Protein AF-A0A495DSZ7-F1 (afdb_monomer)

Organism: NCBI:txid1206816

Mean predicted aligned error: 13.66 Å

Sequence (114 aa):
MKPQNNQAVSKLIFKSILSMLFLMLFVNCSKNPIKCLNGSWAQDVASDLEAWTDAFNKYEENPTVENCNSYKGALNNYINALEDVEDCYGGLADFDGDFDDAKEELNDIDCTEN

Foldseek 3Di:
DDDDPVVVVVVVVVVVVVVVVVVVVPPPPDPLDPVLVPCVLVVQLVVLVVQLVVLVVVCVVPVALVSLVSNLVSQLSNLVSCVVCCSNDVVSPVCVPVSVVSVVVSVVSDSPGD

Secondary structure (DSSP, 8-state):
-PPP-HHHHHHHHHHHHHHHHHHGGG----S--GGGSSSHHHHHHHHHHHHHHHHHHHHHHS--HHHHHHHHHHHHHHHHHHHTTGGGSTT-GGGTTHHHHHHHHHHH---S--

Radius of gyration: 26.84 Å; Cα contacts (8 Å, |Δi|>4): 62; chains: 1; bounding box: 31×38×88 Å

Structure (mmCIF, N/CA/C/O backbone):
data_AF-A0A495DSZ7-F1
#
_entry.id   AF-A0A495DSZ7-F1
#
loop_
_atom_site.group_PDB
_atom_site.id
_atom_site.type_symbol
_atom_site.label_atom_id
_atom_site.label_alt_id
_atom_site.label_comp_id
_atom_site.label_asym_id
_atom_site.label_entity_id
_atom_site.label_seq_id
_atom_site.pdbx_PDB_ins_code
_atom_site.Cartn_x
_atom_site.Cartn_y
_atom_site.Cartn_z
_atom_site.occupancy
_atom_site.B_iso_or_equiv
_atom_site.auth_seq_id
_atom_site.auth_comp_id
_atom_site.auth_asym_id
_atom_site.auth_atom_id
_atom_site.pdbx_PDB_model_num
ATOM 1 N N . MET A 1 1 ? 16.264 26.426 -68.860 1.00 41.28 1 MET A N 1
ATOM 2 C CA . MET A 1 1 ? 15.621 25.711 -67.734 1.00 41.28 1 MET A CA 1
ATOM 3 C C . MET A 1 1 ? 15.882 24.220 -67.903 1.00 41.28 1 MET A C 1
ATOM 5 O O . MET A 1 1 ? 15.490 23.679 -68.926 1.00 41.28 1 MET A O 1
ATOM 9 N N . LYS A 1 2 ? 16.616 23.570 -66.986 1.00 45.56 2 LYS A N 1
ATOM 10 C CA . LYS A 1 2 ? 16.812 22.106 -67.019 1.00 45.56 2 LYS A CA 1
ATOM 11 C C . LYS A 1 2 ? 15.592 21.424 -66.381 1.00 45.56 2 LYS A C 1
ATOM 13 O O . LYS A 1 2 ? 15.173 21.887 -65.320 1.00 45.56 2 LYS A O 1
ATOM 18 N N . PRO A 1 3 ? 15.030 20.360 -66.979 1.00 50.66 3 PRO A N 1
ATOM 19 C CA . PRO A 1 3 ? 13.926 19.630 -66.372 1.00 50.66 3 PRO A CA 1
ATOM 20 C C . PRO A 1 3 ? 14.438 18.898 -65.126 1.00 50.66 3 PRO A C 1
ATOM 22 O O . PRO A 1 3 ? 15.376 18.103 -65.196 1.00 50.66 3 PRO A O 1
ATOM 25 N N . GLN A 1 4 ? 13.850 19.210 -63.973 1.00 57.69 4 GLN A N 1
ATOM 26 C CA . GLN A 1 4 ? 14.079 18.485 -62.727 1.00 57.69 4 GLN A CA 1
ATOM 27 C C . GLN A 1 4 ? 13.503 17.071 -62.894 1.00 57.69 4 GLN A C 1
ATOM 29 O O . GLN A 1 4 ? 12.324 16.893 -63.200 1.00 57.69 4 GLN A O 1
ATOM 34 N N . ASN A 1 5 ? 14.359 16.058 -62.767 1.00 60.09 5 ASN A N 1
ATOM 35 C CA . ASN A 1 5 ? 13.999 14.657 -62.955 1.00 60.09 5 ASN A CA 1
ATOM 36 C C . ASN A 1 5 ? 13.188 14.158 -61.743 1.00 60.09 5 ASN A C 1
ATOM 38 O O . ASN A 1 5 ? 13.746 13.617 -60.785 1.00 60.09 5 ASN A O 1
ATOM 42 N N . ASN A 1 6 ? 11.864 14.343 -61.796 1.00 58.78 6 ASN A N 1
ATOM 43 C CA . ASN A 1 6 ? 10.902 13.945 -60.757 1.00 58.78 6 ASN A CA 1
ATOM 44 C C . ASN A 1 6 ? 11.005 12.462 -60.345 1.00 58.78 6 ASN A C 1
ATOM 46 O O . ASN A 1 6 ? 10.640 12.111 -59.223 1.00 58.78 6 ASN A O 1
ATOM 50 N N . GLN A 1 7 ? 11.545 11.585 -61.203 1.00 60.03 7 GLN A N 1
ATOM 51 C CA . GLN A 1 7 ? 11.751 10.172 -60.864 1.00 60.03 7 GLN A CA 1
ATOM 52 C C . GLN A 1 7 ? 12.882 9.953 -59.849 1.00 60.03 7 GLN A C 1
ATOM 54 O O . GLN A 1 7 ? 12.810 9.019 -59.050 1.00 60.03 7 GLN A O 1
ATOM 59 N N . ALA A 1 8 ? 13.924 10.790 -59.853 1.00 57.78 8 ALA A N 1
ATOM 60 C CA . ALA A 1 8 ? 15.036 10.670 -58.909 1.00 57.78 8 ALA A CA 1
ATOM 61 C C . ALA A 1 8 ? 14.638 11.163 -57.508 1.00 57.78 8 ALA A C 1
ATOM 63 O O . ALA A 1 8 ? 14.964 10.520 -56.512 1.00 57.78 8 ALA A O 1
ATOM 64 N N . VAL A 1 9 ? 13.861 12.250 -57.445 1.00 60.62 9 VAL A N 1
ATOM 65 C CA . VAL A 1 9 ? 13.341 12.826 -56.194 1.00 60.62 9 VAL A CA 1
ATOM 66 C C . VAL A 1 9 ? 12.350 11.869 -55.523 1.00 60.62 9 VAL A C 1
ATOM 68 O O . VAL A 1 9 ? 12.471 11.599 -54.332 1.00 60.62 9 VAL A O 1
ATOM 71 N N . SER A 1 10 ? 11.440 11.261 -56.293 1.00 61.34 10 SER A N 1
ATOM 72 C CA . SER A 1 10 ? 10.494 10.251 -55.791 1.00 61.34 10 SER A CA 1
ATOM 73 C C . SER A 1 10 ? 11.197 9.023 -55.193 1.00 61.34 10 SER A C 1
ATOM 75 O O . SER A 1 10 ? 10.844 8.579 -54.101 1.00 61.34 10 SER A O 1
ATOM 77 N N . LYS A 1 11 ? 12.248 8.512 -55.852 1.00 63.81 11 LYS A N 1
ATOM 78 C CA . LYS A 1 11 ? 13.038 7.373 -55.350 1.00 63.81 11 LYS A CA 1
ATOM 79 C C . LYS A 1 11 ? 13.824 7.710 -54.079 1.00 63.81 11 LYS A C 1
ATOM 81 O O . LYS A 1 11 ? 13.984 6.839 -53.227 1.00 63.81 11 LYS A O 1
ATOM 86 N N . LEU A 1 12 ? 14.309 8.946 -53.944 1.00 63.59 12 LEU A N 1
ATOM 87 C CA . LEU A 1 12 ? 15.004 9.418 -52.741 1.00 63.59 12 LEU A CA 1
ATOM 88 C C . LEU A 1 12 ? 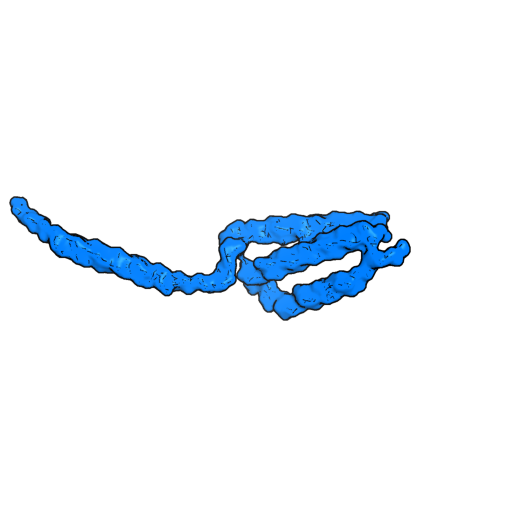14.041 9.594 -51.558 1.00 63.59 12 LEU A C 1
ATOM 90 O O . LEU A 1 12 ? 14.361 9.159 -50.454 1.00 63.59 12 LEU A O 1
ATOM 94 N N . ILE A 1 13 ? 12.843 10.138 -51.797 1.00 73.44 13 ILE A N 1
ATOM 95 C CA . ILE A 1 13 ? 11.789 10.257 -50.776 1.00 73.44 13 ILE A CA 1
ATOM 96 C C . ILE A 1 13 ? 11.345 8.869 -50.302 1.00 73.44 13 ILE A C 1
ATOM 98 O O . ILE A 1 13 ? 11.296 8.622 -49.100 1.00 73.44 13 ILE A O 1
ATOM 102 N N . PHE A 1 14 ? 11.099 7.933 -51.225 1.00 73.94 14 PHE A N 1
ATOM 103 C CA . PHE A 1 14 ? 10.665 6.578 -50.875 1.00 73.94 14 PHE A CA 1
ATOM 104 C C . PHE A 1 14 ? 11.718 5.825 -50.047 1.00 73.94 14 PHE A C 1
ATOM 106 O O . PHE A 1 14 ? 11.381 5.163 -49.069 1.00 73.94 14 PHE A O 1
ATOM 113 N N . LYS A 1 15 ? 13.008 5.977 -50.382 1.00 71.94 15 LYS A N 1
ATOM 114 C CA . LYS A 1 15 ? 14.113 5.409 -49.590 1.00 71.94 15 LYS A CA 1
ATOM 115 C C . LYS A 1 15 ? 14.234 6.041 -48.201 1.00 71.94 15 LYS A C 1
ATOM 117 O O . LYS A 1 15 ? 14.508 5.322 -47.247 1.00 71.94 15 LYS A O 1
ATOM 122 N N . SER A 1 16 ? 14.006 7.350 -48.081 1.00 76.62 16 SER A N 1
ATOM 123 C CA . SER A 1 16 ? 14.027 8.055 -46.792 1.00 76.62 16 SER A CA 1
ATOM 124 C C . SER A 1 16 ? 12.884 7.603 -45.872 1.00 76.62 16 SER A C 1
ATOM 126 O O . SER A 1 16 ? 13.115 7.298 -44.706 1.00 76.62 16 SER A O 1
ATOM 128 N N . ILE A 1 17 ? 11.670 7.447 -46.416 1.00 77.31 17 ILE A N 1
ATOM 129 C CA . ILE A 1 17 ? 10.502 6.946 -45.673 1.00 77.31 17 ILE A CA 1
ATOM 130 C C . ILE A 1 17 ? 10.721 5.495 -45.224 1.00 77.31 17 ILE A C 1
ATOM 132 O O . ILE A 1 17 ? 10.481 5.171 -44.064 1.00 77.31 17 ILE A O 1
ATOM 136 N N . LEU A 1 18 ? 11.237 4.635 -46.109 1.00 77.62 18 LEU A N 1
ATOM 137 C CA . LEU A 1 18 ? 11.532 3.238 -45.779 1.00 77.62 18 LEU A CA 1
ATOM 138 C C . LEU A 1 18 ? 12.626 3.121 -44.701 1.00 77.62 18 LEU A C 1
ATOM 140 O O . LEU A 1 18 ? 12.529 2.274 -43.818 1.00 77.62 18 LEU A O 1
ATOM 144 N N . SER A 1 19 ? 13.626 4.008 -44.731 1.00 75.00 19 SER A N 1
ATOM 145 C CA . SER A 1 19 ? 14.668 4.103 -43.702 1.00 75.00 19 SER A CA 1
ATOM 146 C C . SER A 1 19 ? 14.117 4.571 -42.349 1.00 75.00 19 SER A C 1
ATOM 148 O O . SER A 1 19 ? 14.539 4.057 -41.318 1.00 75.00 19 SER A O 1
ATOM 150 N N . MET A 1 20 ? 13.172 5.516 -42.332 1.00 72.06 20 MET A N 1
ATOM 151 C CA . MET A 1 20 ? 12.503 5.976 -41.106 1.00 72.06 20 MET A CA 1
ATOM 152 C C . MET A 1 20 ? 11.575 4.907 -40.508 1.00 72.06 20 MET A C 1
ATOM 154 O O . MET A 1 20 ? 11.543 4.737 -39.294 1.00 72.06 20 MET A O 1
ATOM 158 N N . LEU A 1 21 ? 10.874 4.136 -41.348 1.00 73.50 21 LEU A N 1
ATOM 159 C CA . LEU A 1 21 ? 10.056 2.995 -40.916 1.00 73.50 21 LEU A CA 1
ATOM 160 C C . LEU A 1 21 ? 10.895 1.870 -40.298 1.00 73.50 21 LEU A C 1
ATOM 162 O O . LEU A 1 21 ? 10.467 1.253 -39.328 1.00 73.50 21 LEU A O 1
ATOM 166 N N . PHE A 1 22 ? 12.101 1.629 -40.816 1.00 69.38 22 PHE A N 1
ATOM 167 C CA . PHE A 1 22 ? 13.003 0.609 -40.279 1.00 69.38 22 PHE A CA 1
ATOM 168 C C . PHE A 1 22 ? 13.588 0.998 -38.909 1.00 69.38 22 PHE A C 1
ATOM 170 O O . PHE A 1 22 ? 13.820 0.134 -38.071 1.00 69.38 22 PHE A O 1
ATOM 177 N N . LEU A 1 23 ? 13.760 2.300 -38.644 1.00 63.75 23 LEU A N 1
ATOM 178 C CA . LEU A 1 23 ? 14.198 2.814 -37.339 1.00 63.75 23 LEU A CA 1
ATOM 179 C C . LEU A 1 23 ? 13.134 2.646 -36.238 1.00 63.75 23 LEU A C 1
ATOM 181 O O . LEU A 1 23 ? 13.492 2.552 -35.068 1.00 63.75 23 LEU A O 1
ATOM 185 N N . MET A 1 24 ? 11.847 2.534 -36.594 1.00 62.06 24 MET A N 1
ATOM 186 C CA . MET A 1 24 ? 10.769 2.266 -35.629 1.00 62.06 24 MET A CA 1
ATOM 187 C C . MET A 1 24 ? 10.724 0.805 -35.149 1.00 62.06 24 MET A C 1
ATOM 189 O O . MET A 1 24 ? 10.098 0.523 -34.132 1.00 62.06 24 MET A O 1
ATOM 193 N N . LEU A 1 25 ? 11.410 -0.124 -35.827 1.00 60.47 25 LEU A N 1
ATOM 194 C CA . LEU A 1 25 ? 11.452 -1.543 -35.441 1.00 60.47 25 LEU A CA 1
ATOM 195 C C . LEU A 1 25 ? 12.445 -1.840 -34.303 1.00 60.47 25 LEU A C 1
ATOM 197 O O . LEU A 1 25 ? 12.433 -2.942 -33.762 1.00 60.47 25 LEU A O 1
ATOM 201 N N . PHE A 1 26 ? 13.287 -0.871 -33.930 1.00 57.00 26 PHE A N 1
ATOM 202 C CA . PHE A 1 26 ? 14.256 -0.995 -32.833 1.00 57.00 26 PHE A CA 1
ATOM 203 C C . PHE A 1 26 ? 13.826 -0.269 -31.558 1.00 57.00 26 PHE A C 1
ATOM 205 O O . PHE A 1 26 ? 14.628 -0.141 -30.633 1.00 57.00 26 PHE A O 1
ATOM 212 N N . VAL A 1 27 ? 12.570 0.186 -31.475 1.00 58.19 27 VAL A N 1
ATOM 213 C CA . VAL A 1 27 ? 11.989 0.597 -30.194 1.00 58.19 27 VAL A CA 1
ATOM 214 C C . VAL A 1 27 ? 11.740 -0.682 -29.402 1.00 58.19 27 VAL A C 1
ATOM 216 O O . VAL A 1 27 ? 10.658 -1.263 -29.415 1.00 58.19 27 VAL A O 1
ATOM 219 N N . ASN A 1 28 ? 12.809 -1.173 -28.782 1.00 45.34 28 ASN A N 1
ATOM 220 C CA . ASN A 1 28 ? 12.769 -2.232 -27.799 1.00 45.34 28 ASN A CA 1
ATOM 221 C C . ASN A 1 28 ? 12.001 -1.648 -26.615 1.00 45.34 28 ASN A C 1
ATOM 223 O O . ASN A 1 28 ? 12.567 -0.937 -25.787 1.00 45.34 28 ASN A O 1
ATOM 227 N N . CYS A 1 29 ? 10.684 -1.832 -26.625 1.00 53.97 29 CYS A N 1
ATOM 228 C CA . CYS A 1 29 ? 9.835 -1.506 -25.500 1.00 53.97 29 CYS A CA 1
ATOM 229 C C . CYS A 1 29 ? 10.272 -2.456 -24.384 1.00 53.97 29 CYS A C 1
ATOM 231 O O . CYS A 1 29 ? 9.797 -3.590 -24.304 1.00 53.97 29 CYS A O 1
ATOM 233 N N . SER A 1 30 ? 11.246 -2.032 -23.570 1.00 5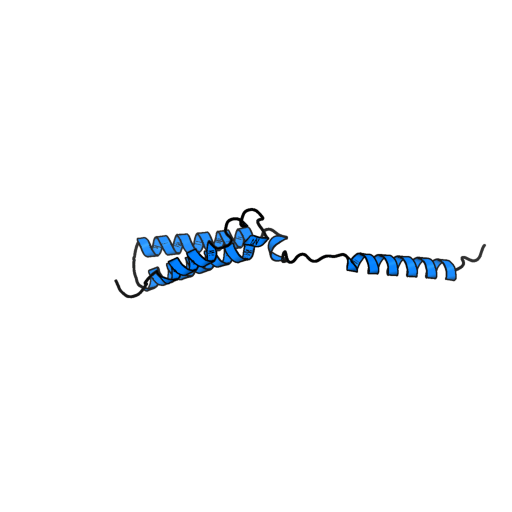3.12 30 SER A N 1
ATOM 234 C CA . SER A 1 30 ? 11.447 -2.663 -22.277 1.00 53.12 30 SER A CA 1
ATOM 235 C C . SER A 1 30 ? 10.102 -2.607 -21.564 1.00 53.12 30 SER A C 1
ATOM 237 O O . SER A 1 30 ? 9.308 -1.682 -21.763 1.00 53.12 30 SER A O 1
ATOM 239 N N . LYS A 1 31 ? 9.815 -3.630 -20.770 1.00 51.88 31 LYS A N 1
ATOM 240 C CA . LYS A 1 31 ? 8.581 -3.751 -19.995 1.00 51.88 31 LYS A CA 1
ATOM 241 C C . LYS A 1 31 ? 8.438 -2.667 -18.920 1.00 51.88 31 LYS A C 1
ATOM 243 O O . LYS A 1 31 ? 7.660 -2.866 -18.010 1.00 51.88 31 LYS A O 1
ATOM 248 N N . ASN A 1 32 ? 9.132 -1.535 -19.017 1.00 59.12 32 ASN A N 1
ATOM 249 C CA . ASN A 1 32 ? 9.025 -0.479 -18.028 1.00 59.12 32 ASN A CA 1
ATOM 250 C C . ASN A 1 32 ? 7.846 0.395 -18.446 1.00 59.12 32 ASN A C 1
ATOM 252 O O . ASN A 1 32 ? 7.930 1.134 -19.436 1.00 59.12 32 ASN A O 1
ATOM 256 N N . PRO A 1 33 ? 6.702 0.212 -17.775 1.00 57.50 33 PRO A N 1
ATOM 257 C CA . PRO A 1 33 ? 5.426 0.658 -18.272 1.00 57.50 33 PRO A CA 1
ATOM 258 C C . PRO A 1 33 ? 5.359 2.176 -18.180 1.00 57.50 33 PRO A C 1
ATOM 260 O O . PRO A 1 33 ? 6.035 2.833 -17.391 1.00 57.50 33 PRO A O 1
ATOM 263 N N . ILE A 1 34 ? 4.464 2.739 -18.978 1.00 61.03 34 ILE A N 1
ATOM 264 C CA . ILE A 1 34 ? 4.148 4.167 -19.055 1.00 61.03 34 ILE A CA 1
ATOM 265 C C . ILE A 1 34 ? 3.972 4.829 -17.663 1.00 61.03 34 ILE A C 1
ATOM 267 O O . ILE A 1 34 ? 4.211 6.030 -17.538 1.00 61.03 34 ILE A O 1
ATOM 271 N N . LYS A 1 35 ? 3.638 4.050 -16.616 1.00 61.94 35 LYS A N 1
ATOM 272 C CA . LYS A 1 35 ? 3.548 4.467 -15.203 1.00 61.94 35 LYS A CA 1
ATOM 273 C C . LYS A 1 35 ? 4.811 5.173 -14.671 1.00 61.94 35 LYS A C 1
ATOM 275 O O . LYS A 1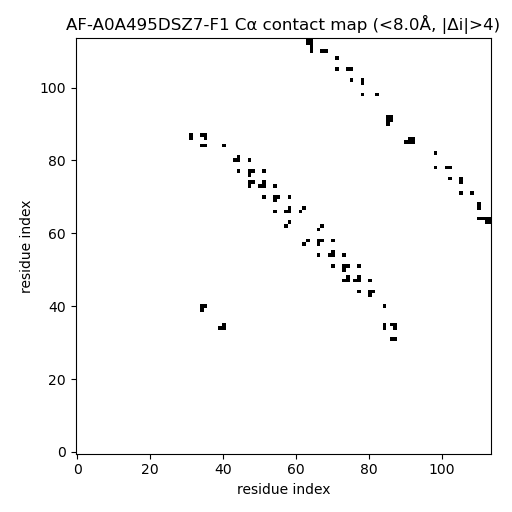 35 ? 4.690 6.099 -13.875 1.00 61.94 35 LYS A O 1
ATOM 280 N N . CYS A 1 36 ? 6.008 4.822 -15.143 1.00 70.94 36 CYS A N 1
ATOM 281 C CA . CYS A 1 36 ? 7.259 5.384 -14.612 1.00 70.94 36 CYS A CA 1
ATOM 282 C C . CYS A 1 36 ? 7.673 6.723 -15.252 1.00 70.94 36 CYS A C 1
ATOM 284 O O . CYS A 1 36 ? 8.528 7.427 -14.720 1.00 70.94 36 CYS A O 1
ATOM 286 N N . LEU A 1 37 ? 7.088 7.092 -16.399 1.00 69.06 37 LEU A N 1
ATOM 287 C CA . LEU A 1 37 ? 7.599 8.174 -17.254 1.00 69.06 37 LEU A CA 1
ATOM 288 C C . LEU A 1 37 ? 7.359 9.590 -16.709 1.00 69.06 37 LEU A C 1
ATOM 290 O O . LEU A 1 37 ? 8.090 10.504 -17.083 1.00 69.06 37 LEU A O 1
ATOM 294 N N . ASN A 1 38 ? 6.364 9.777 -15.835 1.00 71.06 38 ASN A N 1
ATOM 295 C CA . ASN A 1 38 ? 5.937 11.108 -15.378 1.00 71.06 38 ASN A CA 1
ATOM 296 C C . ASN A 1 38 ? 6.068 11.332 -13.864 1.00 71.06 38 ASN A C 1
ATOM 298 O O . ASN A 1 38 ? 5.713 12.407 -13.388 1.00 71.06 38 ASN A O 1
ATOM 302 N N . GLY A 1 39 ? 6.535 10.341 -13.097 1.00 68.75 39 GLY A N 1
ATOM 303 C CA . GLY A 1 39 ? 6.665 10.458 -11.638 1.00 68.75 39 GLY A CA 1
ATOM 304 C C . GLY A 1 39 ? 5.342 10.595 -10.871 1.00 68.75 39 GLY A C 1
ATOM 305 O O . GLY A 1 39 ? 5.376 10.801 -9.663 1.00 68.75 39 GLY A O 1
ATOM 306 N N . SER A 1 40 ? 4.185 10.463 -11.536 1.00 78.69 40 SER A N 1
ATOM 307 C CA . SER A 1 40 ? 2.864 10.504 -10.886 1.00 78.69 40 SER A CA 1
ATOM 308 C C . SER A 1 40 ? 2.704 9.403 -9.842 1.00 78.69 40 SER A C 1
ATOM 310 O O . SER A 1 40 ? 2.053 9.614 -8.829 1.00 78.69 40 SER A O 1
ATOM 312 N N . TRP A 1 41 ? 3.389 8.279 -10.048 1.00 85.00 41 TRP A N 1
ATOM 313 C CA . TRP A 1 41 ? 3.432 7.168 -9.111 1.00 85.00 41 TRP A CA 1
ATOM 314 C C . TRP A 1 41 ? 3.872 7.583 -7.701 1.00 85.00 41 TRP A C 1
ATOM 316 O O . TRP A 1 41 ? 3.374 7.046 -6.721 1.00 85.00 41 TRP A O 1
ATOM 326 N N . ALA A 1 42 ? 4.766 8.572 -7.577 1.00 86.56 42 ALA A N 1
ATOM 327 C CA . ALA A 1 42 ? 5.228 9.038 -6.273 1.00 86.56 42 ALA A CA 1
ATOM 328 C C . ALA A 1 42 ? 4.103 9.740 -5.502 1.00 86.56 42 ALA A C 1
ATOM 330 O O . ALA A 1 42 ? 4.050 9.666 -4.278 1.00 86.56 42 ALA A O 1
ATOM 331 N N . GLN A 1 43 ? 3.196 10.408 -6.220 1.00 89.19 43 GLN A N 1
ATOM 332 C CA . GLN A 1 43 ? 2.010 11.015 -5.631 1.00 89.19 43 GLN A CA 1
ATOM 333 C C . GLN A 1 43 ? 0.981 9.952 -5.229 1.00 89.19 43 GLN A C 1
ATOM 335 O O . GLN A 1 43 ? 0.375 10.091 -4.171 1.00 89.19 43 GLN A O 1
ATOM 340 N N . ASP A 1 44 ? 0.825 8.894 -6.026 1.00 87.50 44 ASP A N 1
ATOM 341 C CA . ASP A 1 44 ? -0.070 7.774 -5.710 1.00 87.50 44 ASP A CA 1
ATOM 342 C C . ASP A 1 44 ? 0.408 7.040 -4.442 1.00 87.50 44 ASP A C 1
ATOM 344 O O . ASP A 1 44 ? -0.337 6.931 -3.471 1.00 87.50 44 ASP A O 1
ATOM 348 N N . VAL A 1 45 ? 1.696 6.675 -4.382 1.00 91.81 45 VAL A N 1
ATOM 349 C CA . VAL A 1 45 ? 2.320 6.056 -3.197 1.00 91.81 45 VAL A CA 1
ATOM 350 C C . VAL A 1 45 ? 2.204 6.954 -1.962 1.00 91.81 45 VAL A C 1
ATOM 352 O O . VAL A 1 45 ? 1.886 6.473 -0.876 1.00 91.81 45 VAL A O 1
ATOM 355 N N . ALA A 1 46 ? 2.437 8.264 -2.103 1.00 93.56 46 ALA A N 1
ATOM 356 C CA . ALA A 1 46 ? 2.296 9.205 -0.991 1.00 93.56 46 ALA A CA 1
ATOM 357 C C . ALA A 1 46 ? 0.844 9.315 -0.497 1.00 93.56 46 ALA A C 1
ATOM 359 O O . ALA A 1 46 ? 0.617 9.406 0.708 1.00 93.56 46 ALA A O 1
ATOM 360 N N . SER A 1 47 ? -0.127 9.281 -1.413 1.00 96.06 47 SER A N 1
ATOM 361 C CA . SER A 1 47 ? -1.552 9.300 -1.074 1.00 96.06 47 SER A CA 1
ATOM 362 C C . SER A 1 47 ? -1.965 8.047 -0.301 1.00 96.06 47 SER A C 1
ATOM 364 O O . SER A 1 47 ? -2.690 8.152 0.688 1.00 96.06 47 SER A O 1
ATOM 366 N N . ASP A 1 48 ? -1.504 6.866 -0.719 1.00 97.00 48 ASP A N 1
ATOM 367 C CA . ASP A 1 48 ? -1.820 5.615 -0.023 1.00 97.00 48 ASP A CA 1
ATOM 368 C C . ASP A 1 48 ? -1.104 5.513 1.336 1.00 97.00 48 ASP A C 1
ATOM 370 O O . ASP A 1 48 ? -1.688 5.014 2.300 1.00 97.00 48 ASP A O 1
ATOM 374 N N . LEU A 1 49 ? 0.109 6.068 1.465 1.00 97.06 49 LEU A N 1
ATOM 375 C CA . LEU A 1 49 ? 0.814 6.199 2.748 1.00 97.06 49 LEU A CA 1
ATOM 376 C C . LEU A 1 49 ? 0.046 7.078 3.747 1.00 97.06 49 LEU A C 1
ATOM 378 O O . LEU A 1 49 ? -0.068 6.730 4.926 1.00 97.06 49 LEU A O 1
ATOM 382 N N . GLU A 1 50 ? -0.476 8.219 3.293 1.00 98.31 50 GLU A N 1
ATOM 383 C CA . GLU A 1 50 ? -1.299 9.110 4.119 1.00 98.31 50 GLU A CA 1
ATOM 384 C C . GLU A 1 50 ? -2.580 8.396 4.567 1.00 98.31 50 GLU A C 1
ATOM 386 O O . GLU A 1 50 ? -2.881 8.355 5.761 1.00 98.31 50 GLU A O 1
ATOM 391 N N . ALA A 1 51 ? -3.278 7.734 3.638 1.00 98.44 51 ALA A N 1
ATOM 392 C CA . ALA A 1 51 ? -4.488 6.975 3.943 1.00 98.44 51 ALA A CA 1
ATOM 393 C C . ALA A 1 51 ? -4.241 5.844 4.956 1.00 98.44 51 ALA A C 1
ATOM 395 O O . ALA A 1 51 ? -5.050 5.638 5.867 1.00 98.44 51 ALA A O 1
ATOM 396 N N . TRP A 1 52 ? -3.124 5.123 4.824 1.00 98.31 52 TRP A N 1
ATOM 397 C CA . TRP A 1 52 ? -2.722 4.096 5.781 1.00 98.31 52 TRP A CA 1
ATOM 398 C C . TRP A 1 52 ? -2.412 4.682 7.159 1.00 98.31 52 TRP A C 1
ATOM 400 O O . TRP A 1 52 ? -2.930 4.182 8.157 1.00 98.31 52 TRP A O 1
ATOM 410 N N . THR A 1 53 ? -1.642 5.770 7.223 1.00 98.25 53 THR A N 1
ATOM 411 C CA . THR A 1 53 ? -1.294 6.444 8.485 1.00 98.25 53 THR A CA 1
ATOM 412 C C . THR A 1 53 ? -2.543 6.949 9.213 1.00 98.25 53 THR A C 1
ATOM 414 O O . THR A 1 53 ? -2.683 6.773 10.424 1.00 98.25 53 THR A O 1
ATOM 417 N N . ASP A 1 54 ? -3.497 7.519 8.480 1.00 98.56 54 ASP A N 1
ATOM 418 C CA . ASP A 1 54 ? -4.775 7.965 9.034 1.00 98.56 54 ASP A CA 1
ATOM 419 C C . ASP A 1 54 ? -5.621 6.800 9.560 1.00 98.56 54 ASP A C 1
ATOM 421 O O . ASP A 1 54 ? -6.240 6.903 10.623 1.00 98.56 54 ASP A O 1
ATOM 425 N N . ALA A 1 55 ? -5.672 5.686 8.826 1.00 98.19 55 ALA A N 1
ATOM 426 C CA . ALA A 1 55 ? -6.386 4.489 9.257 1.00 98.19 55 ALA A CA 1
ATOM 427 C C . ALA A 1 55 ? -5.728 3.845 10.489 1.00 98.19 55 ALA A C 1
ATOM 429 O O . ALA A 1 55 ? -6.436 3.422 11.404 1.00 98.19 55 ALA A O 1
ATOM 430 N N . PHE A 1 56 ? -4.393 3.836 10.544 1.00 97.50 56 PHE A N 1
ATOM 431 C CA . PHE A 1 56 ? -3.617 3.405 11.705 1.00 97.50 56 PHE A CA 1
ATOM 432 C C . PHE A 1 56 ? -3.966 4.236 12.943 1.00 97.50 56 PHE A C 1
ATOM 434 O O . PHE A 1 56 ? -4.364 3.671 13.959 1.00 97.50 56 PHE A O 1
ATOM 441 N N . ASN A 1 57 ? -3.928 5.569 12.842 1.00 98.19 57 ASN A N 1
ATOM 442 C CA . ASN A 1 57 ? -4.268 6.453 13.961 1.00 98.19 57 ASN A CA 1
ATOM 443 C C . ASN A 1 57 ? -5.707 6.228 14.459 1.00 98.19 57 ASN A C 1
ATOM 445 O O . ASN A 1 57 ? -5.942 6.159 15.662 1.00 98.19 57 ASN A O 1
ATOM 449 N N . LYS A 1 58 ? -6.678 6.046 13.551 1.00 98.06 58 LYS A N 1
ATOM 450 C CA . LYS A 1 58 ? -8.074 5.742 13.925 1.00 98.06 58 LYS A CA 1
ATOM 451 C C . LYS A 1 58 ? -8.218 4.407 14.652 1.00 98.06 58 LYS A C 1
ATOM 453 O O . LYS A 1 58 ? -9.057 4.296 15.546 1.00 98.06 58 LYS A O 1
ATOM 458 N N . TYR A 1 59 ? -7.448 3.396 14.254 1.00 96.69 59 TYR A N 1
ATOM 459 C CA . TYR A 1 59 ? -7.455 2.092 14.910 1.00 96.69 59 TYR A CA 1
ATOM 460 C C . TYR A 1 59 ? -6.795 2.143 16.292 1.00 96.69 59 TYR A C 1
ATOM 462 O O . TYR A 1 59 ? -7.384 1.645 17.248 1.00 96.69 59 TYR A O 1
ATOM 470 N N . GLU A 1 60 ? -5.652 2.822 16.419 1.00 96.50 60 GLU A N 1
ATOM 471 C CA . GLU A 1 60 ? -4.981 3.068 17.705 1.00 96.50 60 GLU A CA 1
ATOM 472 C C . GLU A 1 60 ? -5.883 3.823 18.695 1.00 96.50 60 GLU A C 1
ATOM 474 O O . GLU A 1 60 ? -5.968 3.467 19.870 1.00 96.50 60 GLU A O 1
ATOM 479 N N . GLU A 1 61 ? -6.596 4.853 18.230 1.00 97.69 61 GLU A N 1
ATOM 480 C CA . GLU A 1 61 ? -7.511 5.632 19.072 1.00 97.69 61 GLU A CA 1
ATOM 481 C C . GLU A 1 61 ? -8.788 4.864 19.444 1.00 97.69 61 GLU A C 1
ATOM 483 O O . GLU A 1 61 ? -9.336 5.056 20.534 1.00 97.69 61 GLU A O 1
ATOM 488 N N . ASN A 1 62 ? -9.296 4.022 18.541 1.00 96.75 62 ASN A N 1
ATOM 489 C CA . ASN A 1 62 ? -10.545 3.291 18.721 1.00 96.75 62 ASN A CA 1
ATOM 490 C C . ASN A 1 62 ? -10.486 1.921 18.017 1.00 96.75 62 ASN A C 1
ATOM 492 O O . ASN A 1 62 ? -10.862 1.823 16.842 1.00 96.75 62 ASN A O 1
ATOM 496 N N . PRO A 1 63 ? -10.058 0.853 18.711 1.00 94.81 63 PRO A N 1
ATOM 497 C CA . PRO A 1 63 ? -9.804 -0.448 18.100 1.00 94.81 63 PRO A CA 1
ATOM 498 C C . PRO A 1 63 ? -11.096 -1.248 17.891 1.00 94.81 63 PRO A C 1
ATOM 500 O O . PRO A 1 63 ? -11.355 -2.254 18.546 1.00 94.81 63 PRO A O 1
ATOM 503 N N . THR A 1 64 ? -11.937 -0.786 16.969 1.00 96.06 64 THR A N 1
ATOM 504 C CA . THR A 1 64 ? -13.120 -1.520 16.511 1.00 96.06 64 THR A CA 1
ATOM 505 C C . THR A 1 64 ? -12.770 -2.438 15.344 1.00 96.06 64 THR A C 1
ATOM 507 O O . THR A 1 64 ? -11.814 -2.195 14.606 1.00 96.06 64 THR A O 1
ATOM 510 N N . VAL A 1 65 ? -13.609 -3.449 15.108 1.00 96.31 65 VAL A N 1
ATOM 511 C CA . VAL A 1 65 ? -13.555 -4.297 13.903 1.00 96.31 65 VAL A CA 1
ATOM 512 C C . VAL A 1 65 ? -13.546 -3.452 12.623 1.00 96.31 65 VAL A C 1
ATOM 514 O O . VAL A 1 65 ? -12.806 -3.740 11.685 1.00 96.31 65 VAL A O 1
ATOM 517 N N . GLU A 1 66 ? -14.344 -2.384 12.573 1.00 96.44 66 GLU A N 1
ATOM 518 C CA . GLU A 1 66 ? -14.398 -1.471 11.427 1.00 96.44 66 GLU A CA 1
ATOM 519 C C . GLU A 1 66 ? -13.061 -0.750 11.209 1.00 96.44 66 GLU A C 1
ATOM 521 O O . GLU A 1 66 ? -12.531 -0.761 10.096 1.00 96.44 66 GLU A O 1
ATOM 526 N N . ASN A 1 67 ? -12.475 -0.191 12.271 1.00 97.12 67 ASN A N 1
ATOM 527 C CA . ASN A 1 67 ? -11.203 0.521 12.178 1.00 97.12 67 ASN A CA 1
ATOM 528 C C . ASN A 1 67 ? -10.032 -0.427 11.877 1.00 97.12 67 ASN A C 1
ATOM 530 O O . ASN A 1 67 ? -9.173 -0.071 11.074 1.00 97.12 67 ASN A O 1
ATOM 534 N N . CYS A 1 68 ? -10.034 -1.649 12.423 1.00 96.69 68 CYS A N 1
ATOM 535 C CA . CYS A 1 68 ? -9.057 -2.685 12.076 1.00 96.69 68 CYS A CA 1
ATOM 536 C C . CYS A 1 68 ? -9.116 -3.025 10.584 1.00 96.69 68 CYS A C 1
ATOM 538 O O . CYS A 1 68 ? -8.096 -3.015 9.897 1.00 96.69 68 CYS A O 1
ATOM 540 N N . ASN A 1 69 ? -10.318 -3.268 10.050 1.00 96.50 69 ASN A N 1
ATOM 541 C CA . ASN A 1 69 ? -10.489 -3.573 8.629 1.00 96.50 69 ASN A CA 1
ATOM 542 C C . A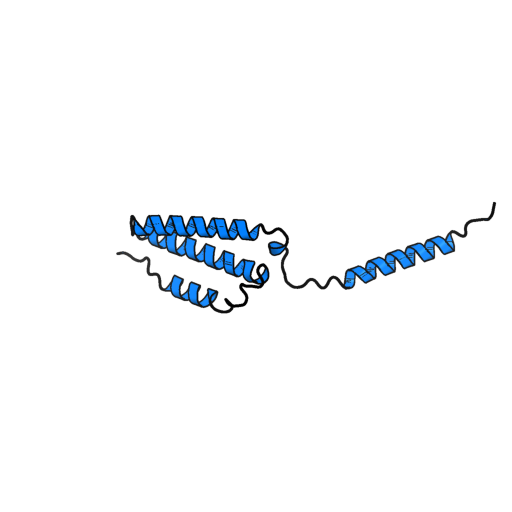SN A 1 69 ? -10.098 -2.385 7.738 1.00 96.50 69 ASN A C 1
ATOM 544 O O . ASN A 1 69 ? -9.508 -2.588 6.677 1.00 96.50 69 ASN A O 1
ATOM 548 N N . SER A 1 70 ? -10.374 -1.149 8.170 1.00 97.56 70 SER A N 1
ATOM 549 C CA . SER A 1 70 ? -9.917 0.055 7.469 1.00 97.56 70 SER A CA 1
ATOM 550 C C . SER A 1 70 ? -8.391 0.158 7.452 1.00 97.56 70 SER A C 1
ATOM 552 O O . SER A 1 70 ? -7.822 0.478 6.411 1.00 97.56 70 SER A O 1
ATOM 554 N N . TYR A 1 71 ? -7.729 -0.119 8.578 1.00 97.19 71 TYR A N 1
ATOM 555 C CA . TYR A 1 71 ? -6.270 -0.159 8.688 1.00 97.19 71 TYR A CA 1
ATOM 556 C C . TYR A 1 71 ? -5.669 -1.234 7.775 1.00 97.19 71 TYR A C 1
ATOM 558 O O . TYR A 1 71 ? -4.823 -0.920 6.938 1.00 97.19 71 TYR A O 1
ATOM 566 N N . LYS A 1 72 ? -6.169 -2.473 7.866 1.00 96.75 72 LYS A N 1
ATOM 567 C CA . LYS A 1 72 ? -5.731 -3.610 7.042 1.00 96.75 72 LYS A CA 1
ATOM 568 C C . LYS A 1 72 ? -5.897 -3.323 5.547 1.00 96.75 72 LYS A C 1
ATOM 570 O O . LYS A 1 72 ? -4.986 -3.561 4.760 1.00 96.75 72 LYS A O 1
ATOM 575 N N . GLY A 1 73 ? -7.042 -2.770 5.148 1.00 96.94 73 GLY A N 1
ATOM 576 C CA . GLY A 1 73 ? -7.306 -2.406 3.755 1.00 96.94 73 GLY A CA 1
ATOM 577 C C . GLY A 1 73 ? -6.390 -1.293 3.239 1.00 96.94 73 GLY A C 1
ATOM 578 O O . GLY A 1 73 ? -5.869 -1.399 2.131 1.00 96.94 73 GLY A O 1
ATOM 579 N N . ALA A 1 74 ? -6.159 -0.248 4.038 1.00 97.81 74 ALA A N 1
ATOM 580 C CA . ALA A 1 74 ? -5.288 0.859 3.648 1.00 97.81 74 ALA A CA 1
ATOM 581 C C . ALA A 1 74 ? -3.813 0.433 3.549 1.00 97.81 74 ALA A C 1
ATOM 583 O O . ALA A 1 74 ? -3.136 0.817 2.597 1.00 97.81 74 ALA A O 1
ATOM 584 N N . LEU A 1 75 ? -3.340 -0.425 4.461 1.00 96.44 75 LEU A N 1
ATOM 585 C CA . LEU A 1 75 ? -1.999 -1.009 4.380 1.00 96.44 75 LEU A CA 1
ATOM 586 C C . LEU A 1 75 ? -1.835 -1.869 3.118 1.00 96.44 75 LEU A C 1
ATOM 588 O O . LEU A 1 75 ? -0.842 -1.725 2.410 1.00 96.44 75 LEU A O 1
ATOM 592 N N . ASN A 1 76 ? -2.830 -2.696 2.776 1.00 96.19 76 ASN A N 1
ATOM 593 C CA . ASN A 1 76 ? -2.809 -3.474 1.532 1.00 96.19 76 ASN A CA 1
ATOM 594 C C . ASN A 1 76 ? -2.671 -2.584 0.289 1.00 96.19 76 ASN A C 1
ATOM 596 O O . ASN A 1 76 ? -1.917 -2.906 -0.624 1.00 96.19 76 ASN A O 1
ATOM 600 N N . ASN A 1 77 ? -3.407 -1.470 0.238 1.00 96.06 77 ASN A N 1
ATOM 601 C CA . ASN A 1 77 ? -3.338 -0.539 -0.889 1.00 96.06 77 ASN A CA 1
ATOM 602 C C . ASN A 1 77 ? -1.945 0.082 -1.011 1.00 96.06 77 ASN A C 1
ATOM 604 O O . ASN A 1 77 ? -1.394 0.100 -2.106 1.00 96.06 77 ASN A O 1
ATOM 608 N N . TYR A 1 78 ? -1.355 0.502 0.109 1.00 94.62 78 TYR A N 1
ATOM 609 C CA . TYR A 1 78 ? 0.001 1.041 0.131 1.00 94.62 78 TYR A CA 1
ATOM 610 C C . TYR A 1 78 ? 1.052 0.020 -0.337 1.00 94.62 78 TYR A C 1
ATOM 612 O O . TYR A 1 78 ? 1.892 0.350 -1.172 1.00 94.62 78 TYR A O 1
ATOM 620 N N . ILE A 1 79 ? 0.964 -1.235 0.123 1.00 92.81 79 ILE A N 1
ATOM 621 C CA . ILE A 1 79 ? 1.827 -2.338 -0.336 1.00 92.81 79 ILE A CA 1
ATOM 622 C C . ILE A 1 79 ? 1.693 -2.536 -1.854 1.00 92.81 79 ILE A C 1
ATOM 624 O O . ILE A 1 79 ? 2.698 -2.564 -2.559 1.00 92.81 79 ILE A O 1
ATOM 628 N N . ASN A 1 80 ? 0.464 -2.601 -2.375 1.00 91.62 80 ASN A N 1
ATOM 629 C CA . ASN A 1 80 ? 0.231 -2.765 -3.813 1.00 91.62 80 ASN A CA 1
ATOM 630 C C . ASN A 1 80 ? 0.741 -1.565 -4.626 1.00 91.62 80 ASN A C 1
ATOM 632 O O . ASN A 1 80 ? 1.236 -1.750 -5.732 1.00 91.62 80 ASN A O 1
ATOM 636 N N . ALA A 1 81 ? 0.629 -0.342 -4.099 1.00 90.19 81 ALA A N 1
ATOM 637 C CA . ALA A 1 81 ? 1.136 0.859 -4.758 1.00 90.19 81 ALA A CA 1
ATOM 638 C C . ALA A 1 81 ? 2.666 0.856 -4.861 1.00 90.19 81 ALA A C 1
ATOM 640 O O . ALA A 1 81 ? 3.204 1.338 -5.855 1.00 90.19 81 ALA A O 1
ATOM 641 N N . LEU A 1 82 ? 3.362 0.306 -3.860 1.00 88.62 82 LEU A N 1
ATOM 642 C CA . LEU A 1 82 ? 4.813 0.122 -3.885 1.00 88.62 82 LEU A CA 1
ATOM 643 C C . LEU A 1 82 ? 5.242 -0.976 -4.872 1.00 88.62 82 LEU A C 1
ATOM 645 O O . LEU A 1 82 ? 6.164 -0.756 -5.655 1.00 88.62 82 LEU A O 1
ATOM 649 N N . GLU A 1 83 ? 4.547 -2.114 -4.883 1.00 87.38 83 GLU A N 1
ATOM 650 C CA . GLU A 1 83 ? 4.782 -3.214 -5.832 1.00 87.38 83 GLU A CA 1
ATOM 651 C C . GLU A 1 83 ? 4.571 -2.751 -7.287 1.00 87.38 83 GLU A C 1
ATOM 653 O O . GLU A 1 83 ? 5.393 -2.996 -8.168 1.00 87.38 83 GLU A O 1
ATOM 658 N N . ASP A 1 84 ? 3.516 -1.970 -7.542 1.00 84.94 84 ASP A N 1
ATOM 659 C CA . ASP A 1 84 ? 3.174 -1.431 -8.867 1.00 84.94 84 ASP A CA 1
ATOM 660 C C . ASP A 1 84 ? 4.260 -0.528 -9.484 1.00 84.94 84 ASP A C 1
ATOM 662 O O . ASP A 1 84 ? 4.219 -0.226 -10.687 1.00 84.94 84 ASP A O 1
ATOM 666 N N . VAL A 1 85 ? 5.181 -0.033 -8.656 1.00 84.31 85 VAL A N 1
ATOM 667 C CA . VAL A 1 85 ? 6.198 0.963 -9.015 1.00 84.31 85 VAL A CA 1
ATOM 668 C C . VAL A 1 85 ? 7.616 0.463 -8.761 1.00 84.31 85 VAL A C 1
ATOM 670 O O . VAL A 1 85 ? 8.565 1.227 -8.954 1.00 84.31 85 VAL A O 1
ATOM 673 N N . GLU A 1 86 ? 7.774 -0.806 -8.386 1.00 80.12 86 GLU A N 1
ATOM 674 C CA . GLU A 1 86 ? 9.065 -1.458 -8.171 1.00 80.12 86 GLU A CA 1
ATOM 675 C C . GLU A 1 86 ? 9.994 -1.257 -9.382 1.00 80.12 86 GLU A C 1
ATOM 677 O O . GLU A 1 86 ? 11.115 -0.762 -9.258 1.00 80.12 86 GLU A O 1
ATOM 682 N N . ASP A 1 87 ? 9.462 -1.471 -10.588 1.00 76.88 87 ASP A N 1
ATOM 683 C CA . ASP A 1 87 ? 10.167 -1.259 -11.858 1.00 76.88 87 ASP A CA 1
ATOM 684 C C . ASP A 1 87 ? 10.473 0.223 -12.172 1.00 76.88 87 ASP A C 1
ATOM 686 O O . ASP A 1 87 ? 11.302 0.534 -13.039 1.00 76.88 87 ASP A O 1
ATOM 690 N N . CYS A 1 88 ? 9.783 1.164 -11.517 1.00 75.81 88 CYS A N 1
ATOM 691 C CA . CYS A 1 88 ? 9.955 2.604 -11.724 1.00 75.81 88 CYS A CA 1
ATOM 692 C C . CYS A 1 88 ? 11.110 3.180 -10.913 1.00 75.81 88 CYS A C 1
ATOM 694 O O . CYS A 1 88 ? 11.762 4.134 -11.353 1.00 75.81 88 CYS A O 1
ATOM 696 N N . TYR A 1 89 ? 11.367 2.607 -9.742 1.00 68.62 89 TYR A N 1
ATOM 697 C CA . TYR A 1 89 ? 12.468 2.987 -8.881 1.00 68.62 89 TYR A CA 1
ATOM 698 C C . TYR A 1 89 ? 13.452 1.822 -8.823 1.00 68.62 89 TYR A C 1
ATOM 700 O O . TYR A 1 89 ? 13.294 0.903 -8.034 1.00 68.62 89 TYR A O 1
ATOM 708 N N . GLY A 1 90 ? 14.525 1.881 -9.617 1.00 61.94 90 GLY A N 1
ATOM 709 C CA . GLY A 1 90 ? 15.558 0.832 -9.669 1.00 61.94 90 GLY A CA 1
ATOM 710 C C . GLY A 1 90 ? 16.340 0.578 -8.365 1.00 61.94 90 GLY A C 1
ATOM 711 O O . GLY A 1 90 ? 17.365 -0.090 -8.415 1.00 61.94 90 GLY A O 1
ATOM 712 N N . GLY A 1 91 ? 15.905 1.140 -7.232 1.00 61.31 91 GLY A N 1
ATOM 713 C CA . GLY A 1 91 ? 16.357 0.806 -5.879 1.00 61.31 91 GLY A CA 1
ATOM 714 C C . GLY A 1 91 ? 15.334 0.013 -5.053 1.00 61.31 91 GLY A C 1
ATOM 715 O O . GLY A 1 91 ? 15.603 -0.230 -3.885 1.00 61.31 91 GLY A O 1
ATOM 716 N N . LEU A 1 92 ? 14.179 -0.365 -5.624 1.00 57.53 92 LEU A N 1
ATOM 717 C CA . LEU A 1 92 ? 13.231 -1.294 -4.999 1.00 57.53 92 LEU A CA 1
ATOM 718 C C . LEU A 1 92 ? 13.517 -2.761 -5.375 1.00 57.53 92 LEU A C 1
ATOM 720 O O . LEU A 1 92 ? 12.930 -3.650 -4.788 1.00 57.53 92 LEU A O 1
ATOM 724 N N . ALA A 1 93 ? 14.464 -3.033 -6.277 1.00 56.81 93 ALA A N 1
ATOM 725 C CA . ALA A 1 93 ? 14.839 -4.399 -6.669 1.00 56.81 93 ALA A CA 1
ATOM 726 C C . ALA A 1 93 ? 15.441 -5.248 -5.523 1.00 56.81 93 ALA A C 1
ATOM 728 O O . ALA A 1 93 ? 15.643 -6.447 -5.692 1.00 56.81 93 ALA A O 1
ATOM 729 N N . ASP A 1 94 ? 15.749 -4.631 -4.377 1.00 57.19 94 ASP A N 1
ATOM 730 C CA . ASP A 1 94 ? 16.138 -5.330 -3.147 1.00 57.19 94 ASP A CA 1
ATOM 731 C C . ASP A 1 94 ? 14.918 -5.829 -2.334 1.00 57.19 94 ASP A C 1
ATOM 733 O O . ASP A 1 94 ? 15.118 -6.544 -1.358 1.00 57.19 94 ASP A O 1
ATOM 737 N N . PHE A 1 95 ? 13.685 -5.476 -2.731 1.00 62.38 95 PHE A N 1
ATOM 738 C CA . PHE A 1 95 ? 12.416 -5.868 -2.091 1.00 62.38 95 PHE A CA 1
ATOM 739 C C . PHE A 1 95 ? 11.733 -7.058 -2.791 1.00 62.38 95 PHE A C 1
ATOM 741 O O . PHE A 1 95 ? 10.579 -7.370 -2.490 1.00 62.38 95 PHE A O 1
ATOM 748 N N . ASP A 1 96 ? 12.419 -7.725 -3.725 1.00 60.84 96 ASP A N 1
ATOM 749 C CA . ASP A 1 96 ? 11.901 -8.900 -4.437 1.00 60.84 96 ASP A CA 1
ATOM 750 C C . ASP A 1 96 ? 11.668 -10.042 -3.422 1.00 60.84 96 ASP A C 1
ATOM 752 O O . ASP A 1 96 ? 12.609 -10.695 -2.961 1.00 60.84 96 ASP A O 1
ATOM 756 N N . GLY A 1 97 ? 10.408 -10.223 -3.012 1.00 65.69 97 GLY A N 1
ATOM 757 C CA . GLY A 1 97 ? 9.967 -11.125 -1.937 1.00 65.69 97 GLY A CA 1
ATOM 758 C C . GLY A 1 97 ? 9.380 -10.427 -0.699 1.00 65.69 97 GLY A C 1
ATOM 759 O O . GLY A 1 97 ? 8.493 -10.987 -0.059 1.00 65.69 97 GLY A O 1
ATOM 760 N N . ASP A 1 98 ? 9.764 -9.181 -0.413 1.00 80.44 98 ASP A N 1
ATOM 761 C CA . ASP A 1 98 ? 9.295 -8.443 0.773 1.00 80.44 98 ASP A CA 1
ATOM 762 C C . ASP A 1 98 ? 7.800 -8.087 0.681 1.00 80.44 98 ASP A C 1
ATOM 764 O O . ASP A 1 98 ? 7.110 -7.995 1.696 1.00 80.44 98 ASP A O 1
ATOM 768 N N . PHE A 1 99 ? 7.267 -7.894 -0.533 1.00 86.56 99 PHE A N 1
ATOM 769 C CA . PHE A 1 99 ? 5.840 -7.613 -0.728 1.00 86.56 99 PHE A CA 1
ATOM 770 C C . PHE A 1 99 ? 4.949 -8.833 -0.477 1.00 86.56 99 PHE A C 1
ATOM 772 O O . PHE A 1 99 ? 3.831 -8.671 0.019 1.00 86.56 99 PHE A O 1
ATOM 779 N N . ASP A 1 100 ? 5.424 -10.037 -0.802 1.00 87.81 100 ASP A N 1
ATOM 780 C CA . ASP A 1 100 ? 4.690 -11.276 -0.536 1.00 87.81 100 ASP A CA 1
ATOM 781 C C . ASP A 1 100 ? 4.654 -11.555 0.970 1.00 87.81 100 ASP A C 1
ATOM 783 O O . ASP A 1 100 ? 3.572 -11.778 1.518 1.00 87.81 100 ASP A O 1
ATOM 787 N N . ASP A 1 101 ? 5.798 -11.422 1.647 1.00 88.44 101 ASP A N 1
ATOM 788 C CA . ASP A 1 101 ? 5.897 -11.540 3.104 1.00 88.44 101 ASP A CA 1
ATOM 789 C C . ASP A 1 101 ? 5.006 -10.493 3.803 1.00 88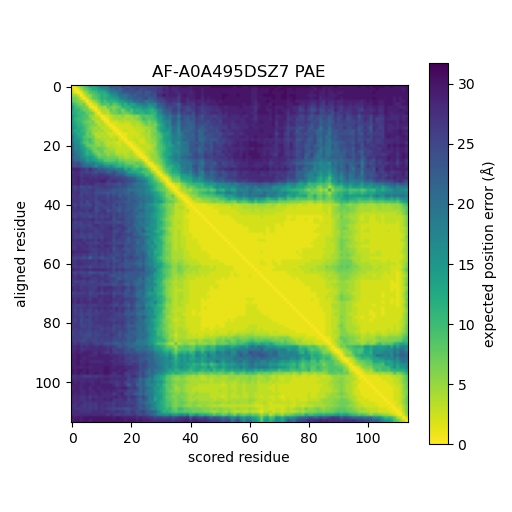.44 101 ASP A C 1
ATOM 791 O O . ASP A 1 101 ? 4.226 -10.824 4.697 1.00 88.44 101 ASP A O 1
ATOM 795 N N . ALA A 1 102 ? 5.012 -9.238 3.338 1.00 89.31 102 ALA A N 1
ATOM 796 C CA . ALA A 1 102 ? 4.149 -8.190 3.887 1.00 89.31 102 ALA A CA 1
ATOM 797 C C . ALA A 1 102 ? 2.649 -8.489 3.696 1.00 89.31 102 ALA A C 1
ATOM 799 O O . ALA A 1 102 ? 1.836 -8.180 4.571 1.00 89.31 102 ALA A O 1
ATOM 800 N N . LYS A 1 103 ? 2.253 -9.096 2.569 1.00 90.50 103 LYS A N 1
ATOM 801 C CA . LYS A 1 103 ? 0.866 -9.541 2.340 1.00 90.50 103 LYS A CA 1
ATOM 802 C C . LYS A 1 103 ? 0.501 -10.741 3.213 1.00 90.50 103 LYS A C 1
ATOM 804 O O . LYS A 1 103 ? -0.659 -10.850 3.618 1.00 90.50 103 LYS A O 1
ATOM 809 N N . GLU A 1 104 ? 1.444 -11.633 3.504 1.00 92.75 104 GLU A N 1
ATOM 810 C CA . GLU A 1 104 ? 1.244 -12.738 4.445 1.00 92.75 104 G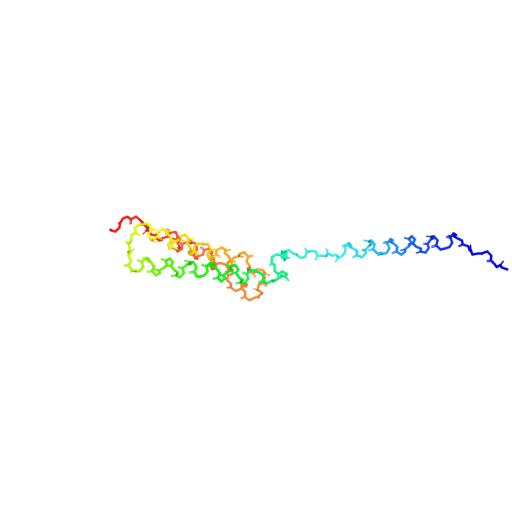LU A CA 1
ATOM 811 C C . GLU A 1 104 ? 1.023 -12.209 5.868 1.00 92.75 104 GLU A C 1
ATOM 813 O O . GLU A 1 104 ? -0.019 -12.491 6.461 1.00 92.75 104 GLU A O 1
ATOM 818 N N . GLU A 1 105 ? 1.904 -11.334 6.358 1.00 90.56 105 GLU A N 1
ATOM 819 C CA . GLU A 1 105 ? 1.747 -10.678 7.664 1.00 90.56 105 GLU A CA 1
ATOM 820 C C . GLU A 1 105 ? 0.433 -9.894 7.760 1.00 90.56 105 GLU A C 1
ATOM 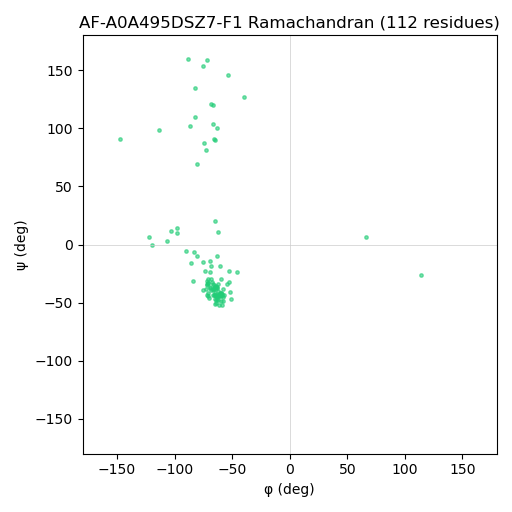822 O O . GLU A 1 105 ? -0.252 -9.909 8.786 1.00 90.56 105 GLU A O 1
ATOM 827 N N . LEU A 1 106 ? 0.029 -9.235 6.671 1.00 92.25 106 LEU A N 1
ATOM 828 C CA . LEU A 1 106 ? -1.259 -8.562 6.602 1.00 92.25 106 LEU A CA 1
ATOM 829 C C . LEU A 1 106 ? -2.421 -9.549 6.787 1.00 92.25 106 LEU A C 1
ATOM 831 O O . LEU A 1 106 ? -3.395 -9.240 7.480 1.00 92.25 106 LEU A O 1
ATOM 835 N N . ASN A 1 107 ? -2.359 -10.725 6.159 1.00 90.94 107 ASN A N 1
ATOM 836 C CA . ASN A 1 107 ? -3.409 -11.735 6.270 1.00 90.94 107 ASN A CA 1
ATOM 837 C C . ASN A 1 107 ? -3.572 -12.235 7.707 1.00 90.94 107 ASN A C 1
ATOM 839 O O . ASN A 1 107 ? -4.719 -12.428 8.120 1.00 90.94 107 ASN A O 1
ATOM 843 N N . ASP A 1 108 ? -2.476 -12.313 8.461 1.00 92.56 108 ASP A N 1
ATOM 844 C CA . ASP A 1 108 ? -2.445 -12.702 9.874 1.00 92.56 108 ASP A CA 1
ATOM 845 C C . ASP A 1 108 ? -3.069 -11.666 10.821 1.00 92.56 108 ASP A C 1
ATOM 847 O O . ASP A 1 108 ? -3.390 -11.989 11.968 1.00 92.56 108 ASP A O 1
ATOM 851 N N . ILE A 1 109 ? -3.312 -10.435 10.357 1.00 90.56 109 ILE A N 1
ATOM 852 C CA . ILE A 1 109 ? -4.092 -9.454 11.117 1.00 90.56 109 ILE A CA 1
ATOM 853 C C . ILE A 1 109 ? -5.537 -9.949 11.222 1.00 90.56 109 I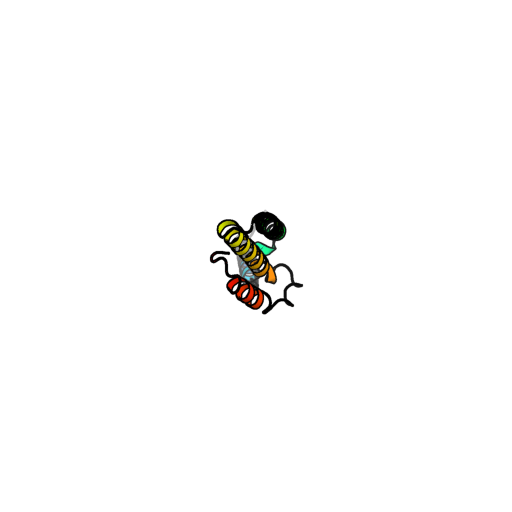LE A C 1
ATOM 855 O O . ILE A 1 109 ? -6.327 -9.837 10.272 1.00 90.56 109 ILE A O 1
ATOM 859 N N . ASP A 1 110 ? -5.884 -10.466 12.398 1.00 91.62 110 ASP A N 1
ATOM 860 C CA . ASP A 1 110 ? -7.240 -10.854 12.756 1.00 91.62 110 ASP A CA 1
ATOM 861 C C . ASP A 1 110 ? -8.039 -9.626 13.211 1.00 91.62 110 ASP A C 1
ATOM 863 O O . ASP A 1 110 ? -7.788 -9.045 14.265 1.00 91.62 110 ASP A O 1
ATOM 867 N N . CYS A 1 111 ? -9.004 -9.223 12.384 1.00 92.44 111 CYS A N 1
ATOM 868 C CA . CYS A 1 111 ? -9.946 -8.151 12.695 1.00 92.44 111 CYS A CA 1
ATOM 869 C C . CYS A 1 111 ? -11.289 -8.680 13.217 1.00 92.44 111 CYS A C 1
ATOM 871 O O . CYS A 1 111 ? -12.273 -7.939 13.208 1.00 92.44 111 CYS A O 1
ATOM 873 N N . THR A 1 112 ? -11.381 -9.954 13.607 1.00 85.25 112 THR A N 1
ATOM 874 C CA . THR A 1 112 ? -12.559 -10.472 14.310 1.00 85.25 112 THR A CA 1
ATOM 875 C C . THR A 1 112 ? -12.556 -10.005 15.772 1.00 85.25 112 THR A C 1
ATOM 877 O O . THR A 1 112 ? -11.525 -9.606 16.296 1.00 85.25 112 THR A O 1
ATOM 880 N N . GLU A 1 113 ? -13.746 -9.908 16.373 1.00 61.72 113 GLU A N 1
ATOM 881 C CA . GLU A 1 113 ? -14.041 -9.143 17.600 1.00 61.72 113 GLU A CA 1
ATOM 882 C C . GLU A 1 113 ? -12.965 -9.204 18.710 1.00 61.72 113 GLU A C 1
ATOM 884 O O . GLU A 1 113 ? -12.625 -10.285 19.189 1.00 61.72 113 GLU A O 1
ATOM 889 N N . ASN A 1 114 ? -12.523 -8.023 19.172 1.00 53.06 114 ASN A N 1
ATOM 890 C CA . ASN A 1 114 ? -11.959 -7.810 20.513 1.00 53.06 114 ASN A CA 1
ATOM 891 C C . ASN A 1 114 ? -13.071 -7.401 21.487 1.00 53.06 114 ASN A C 1
ATOM 893 O O . ASN A 1 114 ? -13.867 -6.506 21.113 1.00 53.06 114 ASN A O 1
#

pLDDT: mean 79.18, std 16.5, range [41.28, 98.56]

Solvent-accessible surface area (backbone atoms only — not comparable to full-atom values): 6609 Å² total; per-residue (Å²): 136,82,84,77,63,64,69,59,55,52,54,51,51,52,52,51,53,53,53,55,59,56,59,61,74,67,68,76,76,64,90,66,55,79,68,50,79,74,58,58,53,59,56,52,37,51,50,29,47,50,50,20,53,54,24,44,52,47,19,74,77,45,78,40,48,66,31,40,48,46,22,56,52,27,45,52,50,29,52,51,45,50,61,76,38,31,82,58,40,87,80,42,72,85,44,80,60,53,63,60,52,53,53,51,58,54,66,69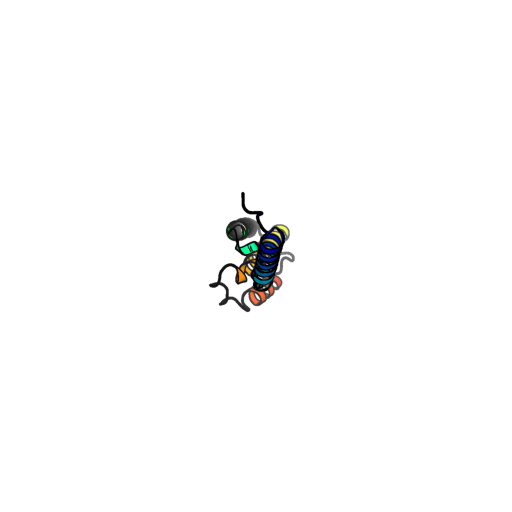,59,75,49,68,86,129